Protein AF-A0A3L6DT48-F1 (afdb_monomer)

Secondary structure (DSSP, 8-state):
-EEEE-GGGEEEEEETTEEEEEEETTS--EE-HHHHHH-GGGS-EEEE-HHHHHHHTTTPPEETHHHHSTT-B--TT--TT-EEEEEETT-SS--EEEEESS-HHHHHHH--SEEEEEEEETTSHHHHHHHH---S-TT-SSSS---S----S----------

pLDDT: mean 81.04, std 23.0, range [23.83, 97.12]

Nearest PDB structures (foldseek):
  3r90-assembly1_D  TM=9.834E-01  e=1.556E-19  Homo sapiens
  5vyc-assembly6_k6  TM=9.628E-01  e=4.665E-19  Homo sapiens
  5oa3-assembly1_0  TM=9.726E-01  e=1.747E-11  Homo sapiens
  3d79-assembly1_A  TM=8.237E-01  e=1.988E-11  Pyrococcus horikoshii
  1q7h-assembly1_A  TM=8.269E-01  e=4.316E-11  Thermoplasma acidophilum DSM 1728

Organism: Zea mays (NCBI:txid4577)

Foldseek 3Di:
DDWAADPQQKIFDDDPLATQWIDGHPADIDGALVNCQVPVPPFAEKEFEPVCLVVLLVQDFDALLRQQDPQIDDDQPFAAQGKYFYHYRPDPGGFFIWGAHGHSVCSNVVVGDGGTHTDGGDPDLVNVCNVPTPPPDSPPPPPPPDDDDDDDDDPDDDDDDDD

Radius of gyration: 18.3 Å; Cα contacts (8 Å, |Δi|>4): 298; chains: 1; bounding box: 34×33×65 Å

Structure (mmCIF, N/CA/C/O backbone):
data_AF-A0A3L6DT48-F1
#
_entry.id   AF-A0A3L6DT48-F1
#
loop_
_atom_site.group_PDB
_atom_site.id
_atom_site.type_symbol
_atom_site.label_atom_id
_atom_site.label_alt_id
_atom_site.label_comp_id
_atom_site.label_asym_id
_atom_site.label_entity_id
_atom_site.label_seq_id
_atom_site.pdbx_PDB_ins_code
_atom_site.Cartn_x
_atom_site.Cartn_y
_atom_site.Cartn_z
_atom_site.occupancy
_atom_site.B_iso_or_equiv
_atom_site.auth_seq_id
_atom_site.auth_comp_id
_atom_site.auth_asym_id
_atom_site.auth_atom_id
_atom_site.pdbx_PDB_model_num
ATOM 1 N N . MET A 1 1 ? 15.693 -9.670 -18.719 1.00 81.75 1 MET A N 1
ATOM 2 C CA . MET A 1 1 ? 15.359 -8.766 -17.597 1.00 81.75 1 MET A CA 1
ATOM 3 C C . MET A 1 1 ? 16.228 -7.530 -17.723 1.00 81.75 1 MET A C 1
ATOM 5 O O . MET A 1 1 ? 17.422 -7.690 -17.939 1.00 81.75 1 MET A O 1
ATOM 9 N N . ILE A 1 2 ? 15.645 -6.336 -17.638 1.00 90.44 2 ILE A N 1
ATOM 10 C CA . ILE A 1 2 ? 16.373 -5.059 -17.664 1.00 90.44 2 ILE A CA 1
ATOM 11 C C . ILE A 1 2 ? 15.945 -4.202 -16.471 1.00 90.44 2 ILE A C 1
ATOM 13 O O . ILE A 1 2 ? 14.800 -4.296 -16.031 1.00 90.44 2 ILE A O 1
ATOM 17 N N . VAL A 1 3 ? 16.851 -3.366 -15.961 1.00 89.31 3 VAL A N 1
ATOM 18 C CA . VAL A 1 3 ? 16.533 -2.371 -14.929 1.00 89.31 3 VAL A CA 1
ATOM 19 C C . VAL A 1 3 ? 16.526 -0.990 -15.573 1.00 89.31 3 VAL A C 1
ATOM 21 O O . VAL A 1 3 ? 17.544 -0.544 -16.101 1.00 89.31 3 VAL A O 1
ATOM 24 N N . VAL A 1 4 ? 15.376 -0.323 -15.546 1.00 89.44 4 VAL A N 1
ATOM 25 C CA . VAL A 1 4 ? 15.199 1.035 -16.070 1.00 89.44 4 VAL A CA 1
ATOM 26 C C . VAL A 1 4 ? 15.289 2.018 -14.910 1.00 89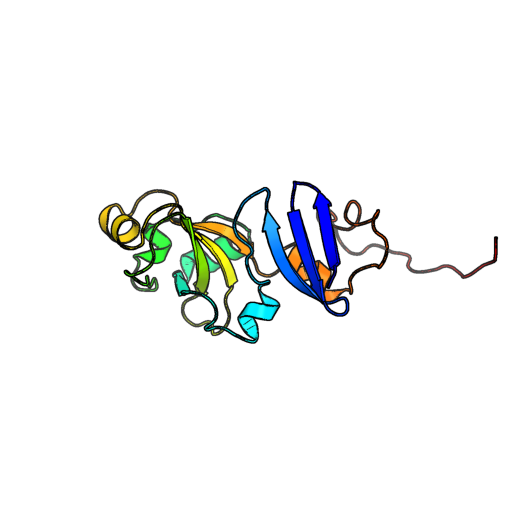.44 4 VAL A C 1
ATOM 28 O O . VAL A 1 4 ? 14.501 1.948 -13.969 1.00 89.44 4 VAL A O 1
ATOM 31 N N . LYS A 1 5 ? 16.248 2.942 -14.982 1.00 88.06 5 LYS A N 1
ATOM 32 C CA . LYS A 1 5 ? 16.384 4.034 -14.014 1.00 88.06 5 LYS A CA 1
ATOM 33 C C . LYS A 1 5 ? 15.542 5.221 -14.469 1.00 88.06 5 LYS A C 1
ATOM 35 O O . LYS A 1 5 ? 15.662 5.665 -15.609 1.00 88.06 5 LYS A O 1
ATOM 40 N N . CYS A 1 6 ? 14.705 5.722 -13.578 1.00 85.75 6 CYS A N 1
ATOM 41 C CA . CYS A 1 6 ? 13.813 6.851 -13.801 1.00 85.75 6 CYS A CA 1
ATOM 42 C C . CYS A 1 6 ? 14.260 8.051 -12.950 1.00 85.75 6 CYS A C 1
ATOM 44 O O . CYS A 1 6 ? 15.179 7.959 -12.131 1.00 85.75 6 CYS A O 1
ATOM 46 N N . GLN A 1 7 ? 13.599 9.194 -13.134 1.00 82.06 7 GLN A N 1
ATOM 47 C CA . GLN A 1 7 ? 13.794 10.350 -12.259 1.00 82.06 7 GLN A CA 1
ATOM 48 C C . GLN A 1 7 ? 13.430 10.017 -10.801 1.00 82.06 7 GLN A C 1
ATOM 50 O O . GLN A 1 7 ? 12.746 9.033 -10.520 1.00 82.06 7 GLN A O 1
ATOM 55 N N . ASN A 1 8 ? 13.909 10.840 -9.867 1.00 81.44 8 ASN A N 1
ATOM 56 C CA . ASN A 1 8 ? 13.646 10.721 -8.427 1.00 81.44 8 ASN A CA 1
ATOM 57 C C . ASN A 1 8 ? 14.132 9.400 -7.800 1.00 81.44 8 ASN A C 1
ATOM 59 O O . ASN A 1 8 ? 13.600 8.965 -6.782 1.00 81.44 8 ASN A O 1
ATOM 63 N N . HIS A 1 9 ? 15.169 8.788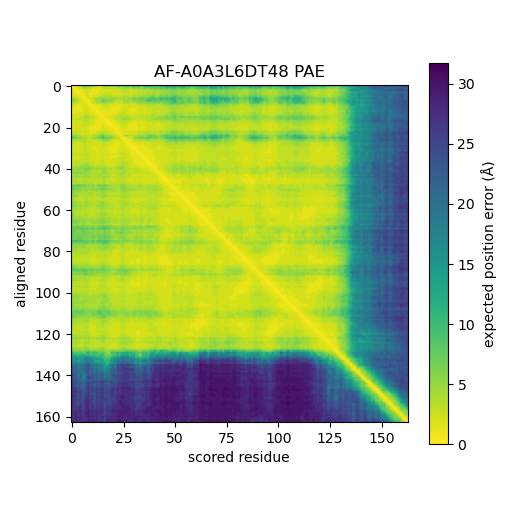 -8.384 1.00 86.31 9 HIS A N 1
ATOM 64 C CA . HIS A 1 9 ? 15.754 7.518 -7.935 1.00 86.31 9 HIS A CA 1
ATOM 65 C C . HIS A 1 9 ? 14.777 6.331 -7.971 1.00 86.31 9 HIS A C 1
ATOM 67 O O . HIS A 1 9 ? 14.915 5.398 -7.185 1.00 86.31 9 HIS A O 1
ATOM 73 N N . LEU A 1 10 ? 13.791 6.354 -8.869 1.00 88.88 10 LEU A N 1
ATOM 74 C CA . LEU A 1 10 ? 12.909 5.215 -9.107 1.00 88.88 10 LEU A CA 1
ATOM 75 C C . LEU A 1 10 ? 13.585 4.225 -10.069 1.00 88.88 10 LEU A C 1
ATOM 77 O O . LEU A 1 10 ? 13.918 4.572 -11.200 1.00 88.88 10 LEU A O 1
ATOM 81 N N . ASN A 1 11 ? 13.755 2.981 -9.639 1.00 91.06 11 ASN A N 1
ATOM 82 C CA . ASN A 1 11 ? 14.281 1.876 -10.432 1.00 91.06 11 ASN A CA 1
ATOM 83 C C . ASN A 1 11 ? 13.146 0.901 -10.760 1.00 91.06 11 ASN A C 1
ATOM 85 O O . ASN A 1 11 ? 12.400 0.503 -9.869 1.00 91.06 11 ASN A O 1
ATOM 89 N N . LEU A 1 12 ? 13.018 0.488 -12.021 1.00 91.94 12 LEU A N 1
ATOM 90 C CA . LEU A 1 12 ? 11.983 -0.443 -12.478 1.00 91.94 12 LEU A CA 1
ATOM 91 C C . LEU A 1 12 ? 12.614 -1.715 -13.038 1.00 91.94 12 LEU A C 1
ATOM 93 O O . LEU A 1 12 ? 13.456 -1.646 -13.932 1.00 91.94 12 LEU A O 1
ATOM 97 N N . VAL A 1 13 ? 12.177 -2.878 -12.558 1.00 93.44 13 VAL A N 1
ATOM 98 C CA . VAL A 1 13 ? 12.569 -4.185 -13.098 1.00 93.44 13 VAL A CA 1
ATOM 99 C C . VAL A 1 13 ? 11.570 -4.580 -14.174 1.00 93.44 13 VAL A C 1
ATOM 101 O O . VAL A 1 13 ? 10.399 -4.838 -13.888 1.00 93.44 13 VAL A O 1
ATOM 104 N N . VAL A 1 14 ? 12.039 -4.633 -15.417 1.00 90.81 14 VAL A N 1
ATOM 105 C CA . VAL A 1 14 ? 11.213 -4.876 -16.600 1.00 90.81 14 VAL A CA 1
ATOM 106 C C . VAL A 1 14 ? 11.583 -6.216 -17.235 1.00 90.81 14 VAL A C 1
ATOM 108 O O . VAL A 1 14 ? 12.753 -6.516 -17.505 1.00 90.81 14 VAL A O 1
ATOM 111 N N . VAL A 1 15 ? 10.567 -7.035 -17.500 1.00 89.31 15 VAL A N 1
ATOM 112 C CA . VAL A 1 15 ? 10.685 -8.323 -18.193 1.00 89.31 15 VAL A CA 1
ATOM 113 C C . VAL A 1 15 ? 9.682 -8.329 -19.339 1.00 89.31 15 VAL A C 1
ATOM 115 O O . VAL A 1 15 ? 8.512 -8.035 -19.129 1.00 89.31 15 VAL A O 1
ATOM 118 N N . ASN A 1 16 ? 10.139 -8.623 -20.559 1.00 87.19 16 ASN A N 1
ATOM 119 C CA . ASN A 1 16 ? 9.299 -8.634 -21.766 1.00 87.19 16 ASN A CA 1
ATOM 120 C C . ASN A 1 16 ? 8.486 -7.336 -21.953 1.00 87.19 16 ASN A C 1
ATOM 122 O O . ASN A 1 16 ? 7.301 -7.377 -22.262 1.00 87.19 16 ASN A O 1
ATOM 126 N N . ASN A 1 17 ? 9.126 -6.181 -21.733 1.00 83.00 17 ASN A N 1
ATOM 127 C CA . ASN A 1 17 ? 8.518 -4.841 -21.775 1.00 83.00 17 ASN A CA 1
ATOM 128 C C . ASN A 1 17 ? 7.408 -4.586 -20.735 1.00 83.00 17 ASN A C 1
ATOM 130 O O . ASN A 1 17 ? 6.704 -3.581 -20.827 1.00 83.00 17 ASN A O 1
ATOM 134 N N . VAL A 1 18 ? 7.284 -5.444 -19.719 1.00 86.50 18 VAL A N 1
ATOM 135 C CA . VAL A 1 18 ? 6.349 -5.277 -18.600 1.00 86.50 18 VAL A CA 1
ATOM 136 C C . VAL A 1 18 ? 7.134 -4.974 -17.315 1.00 86.50 18 VAL A C 1
ATOM 138 O O . VAL A 1 18 ? 7.969 -5.792 -16.917 1.00 86.50 18 VAL A O 1
ATOM 141 N N . PRO A 1 19 ? 6.926 -3.822 -16.648 1.00 90.06 19 PRO A N 1
ATOM 142 C CA . PRO A 1 19 ? 7.487 -3.563 -15.326 1.00 90.06 19 PRO A CA 1
ATOM 143 C C . PRO A 1 19 ? 6.794 -4.450 -14.285 1.00 90.06 19 PRO A C 1
ATOM 145 O O . PRO A 1 19 ? 5.576 -4.404 -14.091 1.00 90.06 19 PRO A O 1
ATOM 148 N N . LEU A 1 20 ? 7.586 -5.271 -13.609 1.00 92.50 20 LEU A N 1
ATOM 149 C CA . LEU A 1 20 ? 7.102 -6.223 -12.612 1.00 92.50 20 LEU A CA 1
ATOM 150 C C . LEU A 1 20 ? 7.349 -5.724 -11.194 1.00 92.50 20 LEU A C 1
ATOM 152 O O . LEU A 1 20 ? 6.458 -5.824 -10.355 1.00 92.50 20 LEU A O 1
ATOM 156 N N . PHE A 1 21 ? 8.517 -5.131 -10.956 1.00 94.62 21 PHE A N 1
ATOM 157 C CA . PHE A 1 21 ? 8.903 -4.590 -9.658 1.00 94.62 21 PHE A CA 1
ATOM 158 C C . PHE A 1 21 ? 9.406 -3.160 -9.799 1.00 94.62 21 PHE A C 1
ATOM 160 O O . PHE A 1 21 ? 9.934 -2.773 -10.845 1.00 94.62 21 PHE A O 1
ATOM 167 N N . PHE A 1 22 ? 9.272 -2.392 -8.729 1.00 94.00 22 PHE A N 1
ATOM 168 C CA . PHE A 1 22 ? 9.839 -1.066 -8.593 1.00 94.00 22 PHE A CA 1
ATOM 169 C C . PHE A 1 22 ? 10.596 -0.945 -7.276 1.00 94.00 22 PHE A C 1
ATOM 171 O O . PHE A 1 22 ? 10.372 -1.691 -6.327 1.00 94.00 22 PHE A O 1
ATOM 178 N N . ASN A 1 23 ? 11.509 0.006 -7.232 1.00 92.81 23 ASN A N 1
ATOM 179 C CA . ASN A 1 23 ? 12.299 0.336 -6.067 1.00 92.81 23 ASN A CA 1
ATOM 180 C C . ASN A 1 23 ? 12.537 1.847 -6.066 1.00 92.81 23 ASN A C 1
ATOM 182 O O . ASN A 1 23 ? 12.721 2.439 -7.127 1.00 92.81 23 ASN A O 1
ATOM 186 N N . ILE A 1 24 ? 12.520 2.474 -4.895 1.00 89.25 24 ILE A N 1
ATOM 187 C CA . ILE A 1 24 ? 12.787 3.906 -4.749 1.00 89.25 24 ILE A CA 1
ATOM 188 C C . ILE A 1 24 ? 14.046 4.057 -3.896 1.00 89.25 24 ILE A C 1
ATOM 190 O O . ILE A 1 24 ? 14.091 3.561 -2.770 1.00 89.25 24 ILE A O 1
ATOM 194 N N . ARG A 1 25 ? 15.053 4.762 -4.426 1.00 87.19 25 ARG A N 1
ATOM 195 C CA . ARG A 1 25 ? 16.383 4.930 -3.812 1.00 87.19 25 ARG A CA 1
ATOM 196 C C . ARG A 1 25 ? 17.014 3.568 -3.499 1.00 87.19 25 ARG A C 1
ATOM 198 O O . ARG A 1 25 ? 17.222 2.792 -4.423 1.00 87.19 25 ARG A O 1
ATOM 205 N N . ASP A 1 26 ? 17.280 3.300 -2.225 1.00 84.88 26 ASP A N 1
ATOM 206 C CA . ASP A 1 26 ? 17.896 2.072 -1.716 1.00 84.88 26 ASP A CA 1
ATOM 207 C C . ASP A 1 26 ? 16.896 1.229 -0.899 1.00 84.88 26 ASP A C 1
ATOM 209 O O . ASP A 1 26 ? 17.290 0.412 -0.073 1.00 84.88 26 ASP A O 1
ATOM 213 N N . GLY A 1 27 ? 15.587 1.444 -1.096 1.00 86.81 27 GLY A N 1
ATOM 214 C CA . GLY A 1 27 ? 14.542 0.666 -0.424 1.00 86.81 27 GLY A CA 1
ATOM 215 C C . GLY A 1 27 ? 14.454 -0.793 -0.906 1.00 86.81 27 GLY A C 1
ATOM 216 O O . GLY A 1 27 ? 15.233 -1.231 -1.756 1.00 86.81 27 GLY A O 1
ATOM 217 N N . PRO A 1 28 ? 13.469 -1.570 -0.436 1.00 91.94 28 PRO A N 1
ATOM 218 C CA . PRO A 1 28 ? 13.209 -2.894 -0.992 1.00 91.94 28 PRO A CA 1
ATOM 219 C C . PRO A 1 28 ? 12.610 -2.810 -2.404 1.00 91.94 28 PRO A C 1
ATOM 221 O O . PRO A 1 28 ? 12.073 -1.779 -2.826 1.00 91.94 28 PRO A O 1
ATOM 224 N N . TYR A 1 29 ? 12.686 -3.917 -3.143 1.00 92.75 29 TYR A N 1
ATOM 225 C CA . TYR A 1 29 ? 11.902 -4.088 -4.363 1.00 92.75 29 TYR A CA 1
ATOM 226 C C . TYR A 1 29 ? 10.467 -4.465 -4.005 1.00 92.75 29 TYR A C 1
ATOM 228 O O . TYR A 1 29 ? 10.226 -5.417 -3.267 1.00 92.75 29 TYR A O 1
ATOM 236 N N . MET A 1 30 ? 9.519 -3.730 -4.570 1.00 94.94 30 MET A N 1
ATOM 237 C CA . MET A 1 30 ? 8.086 -3.918 -4.386 1.00 94.94 30 MET A CA 1
ATOM 238 C C . MET A 1 30 ? 7.446 -4.305 -5.722 1.00 94.94 30 MET A C 1
ATOM 240 O O . MET A 1 30 ? 7.865 -3.795 -6.765 1.00 94.94 30 MET A O 1
ATOM 244 N N . PRO A 1 31 ? 6.458 -5.213 -5.747 1.00 95.25 31 PRO A N 1
ATOM 245 C CA . PRO A 1 31 ? 5.752 -5.554 -6.979 1.00 95.25 31 PRO A CA 1
ATOM 246 C C . PRO A 1 31 ? 4.971 -4.340 -7.496 1.00 95.25 31 PRO A C 1
ATOM 248 O O . PRO A 1 31 ? 4.606 -3.462 -6.728 1.00 95.25 31 PRO A O 1
ATOM 251 N N . THR A 1 32 ? 4.662 -4.272 -8.787 1.00 94.06 32 THR A N 1
ATOM 252 C CA . THR A 1 32 ? 3.673 -3.296 -9.278 1.00 94.06 32 THR A CA 1
ATOM 253 C C . THR A 1 32 ? 2.262 -3.710 -8.855 1.00 94.06 32 THR A C 1
ATOM 255 O O . THR A 1 32 ? 1.992 -4.896 -8.650 1.00 94.06 32 THR A O 1
ATOM 258 N N . LEU A 1 33 ? 1.317 -2.761 -8.788 1.00 93.56 33 LEU A N 1
ATOM 259 C CA . LEU A 1 33 ? -0.079 -3.088 -8.458 1.00 93.56 33 LEU A CA 1
ATOM 260 C C . LEU A 1 33 ? -0.675 -4.129 -9.414 1.00 93.56 33 LEU A C 1
ATOM 262 O O . LEU A 1 33 ? -1.437 -4.989 -8.989 1.00 93.56 33 LEU A O 1
ATOM 266 N N . ARG A 1 34 ? -0.285 -4.113 -10.694 1.00 91.19 34 ARG A N 1
ATOM 267 C CA . ARG A 1 34 ? -0.737 -5.109 -11.678 1.00 91.19 34 ARG A CA 1
ATOM 268 C C . ARG A 1 34 ? -0.217 -6.510 -11.408 1.00 91.19 34 ARG A C 1
ATOM 270 O O . ARG A 1 34 ? -0.933 -7.473 -11.675 1.00 91.19 34 ARG A O 1
ATOM 277 N N . LEU A 1 35 ? 1.026 -6.626 -10.943 1.00 93.56 35 LEU A N 1
ATOM 278 C CA . LEU A 1 35 ? 1.586 -7.914 -10.554 1.00 93.56 35 LEU A CA 1
ATOM 279 C C . LEU A 1 35 ? 0.885 -8.422 -9.292 1.00 93.56 35 LEU A C 1
ATOM 281 O O . LEU A 1 35 ? 0.460 -9.572 -9.245 1.00 93.56 35 LEU A O 1
ATOM 285 N N . LEU A 1 36 ? 0.681 -7.536 -8.318 1.00 95.00 36 LEU A N 1
ATOM 286 C CA . LEU A 1 36 ? -0.038 -7.848 -7.089 1.00 95.00 36 LEU A CA 1
ATOM 287 C C . LEU A 1 36 ? -1.500 -8.250 -7.342 1.00 95.00 36 LEU A C 1
ATOM 289 O O . LEU A 1 36 ? -2.014 -9.129 -6.668 1.00 95.00 36 LEU A O 1
ATOM 293 N N . HIS A 1 37 ? -2.184 -7.655 -8.322 1.00 93.38 37 HIS A N 1
ATOM 294 C CA . HIS A 1 37 ? 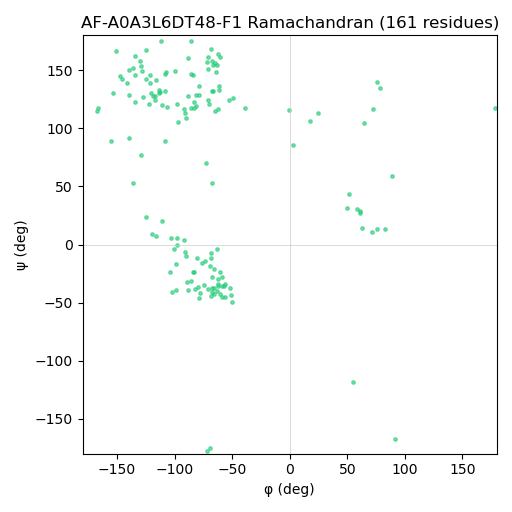-3.550 -8.061 -8.684 1.00 93.38 37 HIS A CA 1
ATOM 295 C C . HIS A 1 37 ? -3.612 -9.466 -9.296 1.00 93.38 37 HIS A C 1
ATOM 297 O O . HIS A 1 37 ? -4.631 -10.131 -9.155 1.00 93.38 37 HIS A O 1
ATOM 303 N N . GLN A 1 38 ? -2.543 -9.927 -9.954 1.00 92.56 38 GLN A N 1
ATOM 304 C CA . GLN A 1 38 ? -2.451 -11.298 -10.474 1.00 92.56 38 GLN A CA 1
ATOM 305 C C . GLN A 1 38 ? -2.081 -12.304 -9.381 1.00 92.56 38 GLN A C 1
ATOM 307 O O . GLN A 1 38 ? -2.577 -13.426 -9.386 1.00 92.56 38 GLN A O 1
ATOM 312 N N . TYR A 1 39 ? -1.225 -11.893 -8.445 1.00 94.38 39 TYR A N 1
ATOM 313 C CA . TYR A 1 39 ? -0.740 -12.728 -7.353 1.00 94.38 39 TYR A CA 1
ATOM 314 C C . TYR A 1 39 ? -0.932 -11.995 -6.017 1.00 94.38 39 TYR A C 1
ATOM 316 O O . TYR A 1 39 ? 0.026 -11.447 -5.474 1.00 94.38 39 TYR A O 1
ATOM 324 N N . PRO A 1 40 ? -2.161 -11.947 -5.473 1.00 90.19 40 PRO A N 1
ATOM 325 C CA . PRO A 1 40 ? -2.470 -11.139 -4.292 1.00 90.19 40 PRO A CA 1
ATOM 326 C C . PRO A 1 40 ? -1.753 -11.607 -3.022 1.00 90.19 40 PRO A C 1
ATOM 328 O O . PRO A 1 40 ? -1.606 -10.820 -2.092 1.00 90.19 40 PRO A O 1
ATOM 331 N N . ASP A 1 41 ? -1.295 -12.856 -2.973 1.00 90.75 41 ASP A N 1
ATOM 332 C CA . ASP A 1 41 ? -0.720 -13.468 -1.769 1.00 90.75 41 ASP A CA 1
ATOM 333 C C . ASP A 1 41 ? 0.807 -13.313 -1.660 1.00 90.75 41 ASP A C 1
ATOM 335 O O . ASP A 1 41 ? 1.411 -13.804 -0.712 1.00 90.75 41 ASP A O 1
ATOM 339 N N . ILE A 1 42 ? 1.446 -12.594 -2.593 1.00 92.19 42 ILE A N 1
ATOM 340 C CA . ILE A 1 42 ? 2.897 -12.322 -2.553 1.00 92.19 42 ILE A CA 1
ATOM 341 C C . ILE A 1 42 ? 3.294 -11.293 -1.485 1.00 92.19 42 ILE A C 1
ATOM 343 O O . ILE A 1 42 ? 4.479 -11.140 -1.202 1.00 92.19 42 ILE A O 1
ATOM 347 N N . MET A 1 43 ? 2.330 -10.553 -0.927 1.00 91.81 43 MET A N 1
ATOM 348 C CA . MET A 1 43 ? 2.555 -9.551 0.116 1.00 91.81 43 MET A CA 1
ATOM 349 C C . MET A 1 43 ? 1.509 -9.655 1.220 1.00 91.81 43 MET A C 1
ATOM 351 O O . MET A 1 43 ? 0.354 -10.018 0.983 1.00 91.81 43 MET A O 1
ATOM 355 N N . LYS A 1 44 ? 1.912 -9.251 2.427 1.00 94.19 44 LYS A N 1
ATOM 356 C CA . LYS A 1 44 ? 1.000 -9.032 3.550 1.00 94.19 44 LYS A CA 1
ATOM 357 C C . LYS A 1 44 ? 0.037 -7.887 3.230 1.00 94.19 44 LYS A C 1
ATOM 359 O O . LYS A 1 44 ? 0.375 -6.963 2.486 1.00 94.19 44 LYS A O 1
ATOM 364 N N . LYS A 1 45 ? -1.180 -7.966 3.767 1.00 94.69 45 LYS A N 1
ATOM 365 C CA . LYS A 1 45 ? -2.298 -7.086 3.405 1.00 94.69 45 LYS A CA 1
ATOM 366 C C . LYS A 1 45 ? -2.778 -6.331 4.632 1.00 94.69 45 LYS A C 1
ATOM 368 O O . LYS A 1 45 ? -3.091 -6.949 5.642 1.00 94.69 45 LYS A O 1
ATOM 373 N N . PHE A 1 46 ? -2.909 -5.019 4.506 1.00 96.38 46 PHE A N 1
ATOM 374 C CA . PHE A 1 46 ? -3.675 -4.185 5.426 1.00 96.38 46 PHE A CA 1
ATOM 375 C C . PHE A 1 46 ? -4.956 -3.731 4.739 1.00 96.38 46 PHE A C 1
ATOM 377 O O . PHE A 1 46 ? -4.972 -3.539 3.526 1.00 96.38 46 PHE A O 1
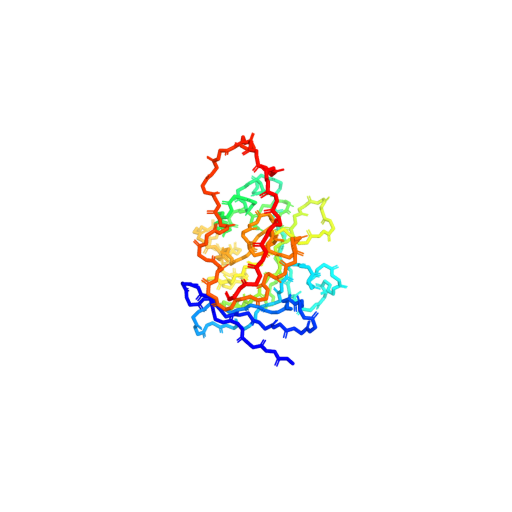ATOM 384 N N . GLN A 1 47 ? -6.026 -3.539 5.499 1.00 96.69 47 GLN A N 1
ATOM 385 C CA . GLN A 1 47 ? -7.287 -3.013 4.997 1.00 96.69 47 GLN A CA 1
ATOM 386 C C . GLN A 1 47 ? -7.540 -1.632 5.585 1.00 96.69 47 GLN A C 1
ATOM 388 O O . GLN A 1 47 ? -7.455 -1.445 6.797 1.00 96.69 47 GLN A O 1
ATOM 393 N N . VAL A 1 48 ? -7.881 -0.680 4.719 1.00 96.44 48 VAL A N 1
ATOM 394 C CA . VAL A 1 48 ? -8.357 0.642 5.125 1.00 96.44 48 VAL A CA 1
ATOM 395 C C . VAL A 1 48 ? -9.878 0.725 5.054 1.00 96.44 48 VAL A C 1
ATOM 397 O O . VAL A 1 48 ? -10.519 0.122 4.186 1.00 96.44 48 VAL A O 1
ATOM 400 N N . ASP A 1 49 ? -10.439 1.539 5.940 1.00 94.38 49 ASP A N 1
ATOM 401 C CA . ASP A 1 49 ? -11.859 1.884 5.938 1.00 94.38 49 ASP A CA 1
ATOM 402 C C . ASP A 1 49 ? -12.261 2.728 4.714 1.00 94.38 49 ASP A C 1
ATOM 404 O O . ASP A 1 49 ? -11.451 3.418 4.081 1.00 94.38 49 ASP A O 1
ATOM 408 N N . ARG A 1 50 ? -13.556 2.704 4.389 1.00 93.19 50 ARG A N 1
ATOM 409 C CA . ARG A 1 50 ? -14.175 3.405 3.258 1.00 93.19 50 ARG A CA 1
ATOM 410 C C . ARG A 1 50 ? -13.830 4.888 3.215 1.00 93.19 50 ARG A C 1
ATOM 412 O O . ARG A 1 50 ? -13.617 5.431 2.130 1.00 93.19 50 ARG A O 1
ATOM 419 N N . GLY A 1 51 ? -13.744 5.541 4.376 1.00 92.69 51 GLY A N 1
ATOM 420 C CA . GLY A 1 51 ? -13.408 6.963 4.477 1.00 92.69 51 GLY A CA 1
ATOM 421 C C . GLY A 1 51 ? -12.010 7.306 3.947 1.00 92.69 51 GLY A C 1
ATOM 422 O O . GLY A 1 51 ? -11.805 8.400 3.415 1.00 92.69 51 GLY A O 1
ATOM 423 N N . ALA A 1 52 ? -11.066 6.364 4.035 1.00 93.06 52 ALA A N 1
ATOM 424 C CA . ALA A 1 52 ? -9.675 6.552 3.633 1.00 93.06 52 ALA A CA 1
ATOM 425 C C . ALA A 1 52 ? -9.442 6.340 2.126 1.00 93.06 52 ALA A C 1
ATOM 427 O O . ALA A 1 52 ? -8.508 6.918 1.567 1.00 93.06 52 ALA A O 1
ATOM 428 N N . ILE A 1 53 ? -10.308 5.577 1.445 1.00 93.56 53 ILE A N 1
ATOM 429 C CA . ILE A 1 53 ? -10.141 5.156 0.040 1.00 93.56 53 ILE A CA 1
ATOM 430 C C . ILE A 1 53 ? -9.812 6.333 -0.888 1.00 93.56 53 ILE A C 1
ATOM 432 O O . ILE A 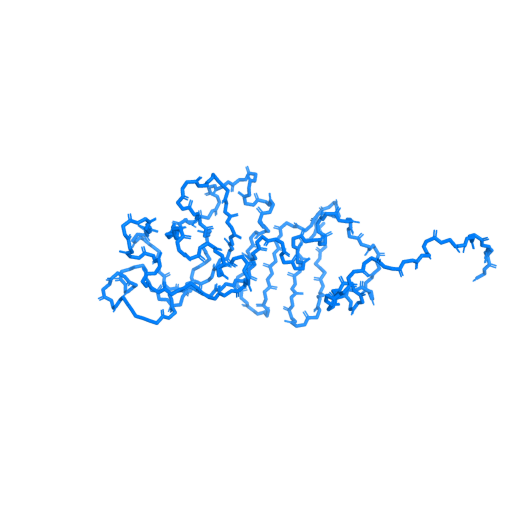1 53 ? -8.849 6.279 -1.652 1.00 93.56 53 ILE A O 1
ATOM 436 N N . LYS A 1 54 ? -10.588 7.422 -0.808 1.00 93.88 54 LYS A N 1
ATOM 437 C CA . LYS A 1 54 ? -10.414 8.598 -1.680 1.00 93.88 54 LYS A CA 1
ATOM 438 C C . LYS A 1 54 ? -9.051 9.277 -1.504 1.00 93.88 54 LYS A C 1
ATOM 440 O O . LYS A 1 54 ? -8.493 9.798 -2.465 1.00 93.88 54 LYS A O 1
ATOM 445 N N . PHE A 1 55 ? -8.518 9.263 -0.283 1.00 94.88 55 PHE A N 1
ATOM 446 C CA . PHE A 1 55 ? -7.247 9.899 0.047 1.00 94.88 55 PHE A CA 1
ATOM 447 C C . PHE A 1 55 ? -6.075 9.038 -0.422 1.00 94.88 55 PHE A C 1
ATOM 449 O O . PHE A 1 55 ? -5.145 9.560 -1.031 1.00 94.88 55 PHE A O 1
ATOM 456 N N . VAL A 1 56 ? -6.164 7.717 -0.239 1.00 94.94 56 VAL A N 1
ATOM 457 C CA . VAL A 1 56 ? -5.155 6.764 -0.733 1.00 94.94 56 VAL A CA 1
ATOM 458 C C . VAL A 1 56 ? -5.032 6.833 -2.257 1.00 94.94 56 VAL A C 1
ATOM 460 O O . VAL A 1 56 ? -3.925 6.898 -2.783 1.00 94.94 56 VAL A O 1
ATOM 463 N N . LEU A 1 57 ? -6.162 6.912 -2.968 1.00 93.19 57 LEU A N 1
ATOM 464 C CA . LEU A 1 57 ? -6.196 7.086 -4.428 1.00 93.19 57 LEU A CA 1
ATOM 465 C C . LEU A 1 57 ? -5.694 8.455 -4.908 1.00 93.19 57 LEU A C 1
ATOM 467 O O . LEU A 1 57 ? -5.480 8.639 -6.101 1.00 93.19 57 LEU A O 1
ATOM 471 N N . SER A 1 58 ? -5.521 9.406 -3.992 1.00 93.44 58 SER A N 1
ATOM 472 C CA . SER A 1 58 ? -4.914 10.711 -4.268 1.00 93.44 58 SER A CA 1
ATOM 473 C C . SER A 1 58 ? -3.426 10.748 -3.888 1.00 93.44 58 SER A C 1
ATOM 475 O O . SER A 1 58 ? -2.813 11.810 -3.940 1.00 93.44 58 SER A O 1
ATOM 477 N N . GLY A 1 59 ? -2.845 9.612 -3.480 1.00 91.56 59 GLY A N 1
ATOM 478 C CA . GLY A 1 59 ? -1.444 9.502 -3.072 1.00 91.56 59 GLY A CA 1
ATOM 479 C C . GLY A 1 59 ? -1.152 9.909 -1.627 1.00 91.56 59 GLY A C 1
ATOM 480 O O . GLY A 1 59 ? 0.010 10.079 -1.274 1.00 91.56 59 GLY A O 1
ATOM 481 N N . ALA A 1 60 ? -2.171 10.071 -0.778 1.00 96.12 60 ALA A N 1
ATOM 482 C CA . ALA A 1 60 ? -1.950 10.363 0.635 1.00 96.12 60 ALA A CA 1
ATOM 483 C C . ALA A 1 60 ? -1.383 9.144 1.382 1.00 96.12 60 ALA A C 1
ATOM 485 O O . ALA A 1 60 ? -1.695 7.996 1.046 1.00 96.12 60 ALA A O 1
ATOM 486 N N . ASN A 1 61 ? -0.603 9.415 2.430 1.00 96.81 61 ASN A N 1
ATOM 487 C CA . ASN A 1 61 ? -0.148 8.406 3.382 1.00 96.81 61 ASN A CA 1
ATOM 488 C C . ASN A 1 61 ? -1.317 7.839 4.196 1.00 96.81 61 ASN A C 1
ATOM 490 O O . ASN A 1 61 ? -2.344 8.495 4.396 1.00 96.81 61 ASN A O 1
ATOM 494 N N . ILE A 1 62 ? -1.145 6.615 4.689 1.00 96.38 62 ILE A N 1
ATOM 495 C CA . ILE A 1 62 ? -2.163 5.920 5.464 1.00 96.38 62 ILE A CA 1
ATOM 496 C C . ILE A 1 62 ? -1.931 6.224 6.942 1.00 96.38 62 ILE A C 1
ATOM 498 O O . ILE A 1 62 ? -0.906 5.877 7.536 1.00 96.38 62 ILE A O 1
ATOM 502 N N . MET A 1 63 ? -2.916 6.884 7.540 1.00 96.38 63 MET A N 1
ATOM 503 C CA . MET A 1 63 ? -2.901 7.261 8.950 1.00 96.38 63 MET A CA 1
ATOM 504 C C . MET A 1 63 ? -3.380 6.097 9.820 1.00 96.38 63 MET A C 1
ATOM 506 O O . MET A 1 63 ? -4.298 5.378 9.423 1.00 96.38 63 MET A O 1
ATOM 510 N N . CYS A 1 64 ? -2.829 5.958 11.029 1.00 96.00 64 CYS A N 1
ATOM 511 C CA . CYS A 1 64 ? -3.187 4.872 11.954 1.00 96.00 64 CYS A CA 1
ATOM 512 C C . CYS A 1 64 ? -4.710 4.727 12.189 1.00 96.00 64 CYS A C 1
ATOM 514 O O . CYS A 1 64 ? -5.204 3.606 12.073 1.00 96.00 64 CYS A O 1
ATOM 516 N N . PRO A 1 65 ? -5.494 5.815 12.381 1.00 94.62 65 PRO A N 1
ATOM 517 C CA . PRO A 1 65 ? -6.948 5.710 12.560 1.00 94.62 65 PRO A CA 1
ATOM 518 C C . PRO A 1 65 ? -7.705 5.087 11.382 1.00 94.62 65 PRO A C 1
ATOM 520 O O . PRO A 1 65 ? -8.803 4.571 11.560 1.00 94.62 65 PRO A O 1
ATOM 523 N N . GLY A 1 66 ? -7.144 5.140 10.168 1.00 93.81 66 GLY A N 1
ATOM 524 C CA . GLY A 1 66 ? -7.753 4.527 8.985 1.00 93.81 66 GLY A CA 1
ATOM 525 C C . GLY A 1 66 ? -7.603 3.004 8.931 1.00 93.81 66 GLY A C 1
ATOM 526 O O . GLY A 1 66 ? -8.305 2.365 8.150 1.00 93.81 66 GLY A O 1
ATOM 527 N N . LEU A 1 67 ? -6.695 2.446 9.740 1.00 93.75 67 LEU A N 1
ATOM 528 C CA . LEU A 1 67 ? -6.376 1.017 9.829 1.00 93.75 67 LEU A CA 1
ATOM 529 C C . LEU A 1 67 ? -6.982 0.350 11.074 1.00 93.75 67 LEU A C 1
ATOM 531 O O . LEU A 1 67 ? -7.181 -0.859 11.083 1.00 93.75 67 LEU A O 1
ATOM 535 N N . THR A 1 68 ? -7.269 1.126 12.121 1.00 94.31 68 THR A N 1
ATOM 536 C CA . THR A 1 68 ? -7.809 0.651 13.410 1.00 94.31 68 THR A CA 1
ATOM 537 C C . THR A 1 68 ? -9.319 0.860 13.557 1.00 94.31 68 THR A C 1
ATOM 539 O O . THR A 1 68 ? -9.906 0.470 14.567 1.00 94.31 68 THR A O 1
ATOM 542 N N . SER A 1 69 ? -9.956 1.503 12.578 1.00 92.88 69 SER A N 1
ATOM 543 C CA . SER A 1 69 ? -11.404 1.708 12.529 1.00 92.88 69 SER A CA 1
ATOM 544 C C . SER A 1 69 ? -12.160 0.386 12.297 1.00 92.88 69 SER A C 1
ATOM 546 O O . SER A 1 69 ? -11.547 -0.615 11.932 1.00 92.88 69 SER A O 1
ATOM 548 N N . PRO A 1 70 ? -13.499 0.342 12.457 1.00 91.44 70 PRO A N 1
ATOM 549 C CA . PRO A 1 70 ? -14.273 -0.896 12.289 1.00 91.44 70 PRO A CA 1
ATOM 550 C C . PRO A 1 70 ? -14.147 -1.557 10.906 1.00 91.44 70 PRO A C 1
ATOM 552 O O . PRO A 1 70 ? -14.300 -2.769 10.795 1.00 91.44 70 PRO A O 1
ATOM 555 N N . GLY A 1 71 ? -13.887 -0.765 9.859 1.00 90.75 71 GLY A N 1
ATOM 556 C CA . GLY A 1 71 ? -13.616 -1.251 8.501 1.00 90.75 71 GLY A CA 1
ATOM 557 C C . GLY A 1 71 ? -12.130 -1.497 8.214 1.00 90.75 71 GLY A C 1
ATOM 558 O O . GLY A 1 71 ? -11.792 -1.994 7.140 1.00 90.75 71 GLY A O 1
ATOM 559 N N . GLY A 1 72 ? -11.241 -1.142 9.143 1.00 93.12 72 GLY A N 1
ATOM 560 C CA . GLY A 1 72 ? -9.805 -1.361 9.048 1.00 93.12 72 GLY A CA 1
ATOM 561 C C . GLY A 1 72 ? -9.399 -2.749 9.545 1.00 93.12 72 GLY A C 1
ATOM 562 O O . GLY A 1 72 ? -10.008 -3.307 10.457 1.00 93.12 72 GLY A O 1
ATOM 563 N N . ALA A 1 73 ? -8.366 -3.322 8.933 1.00 94.00 73 ALA A N 1
ATOM 564 C CA . ALA A 1 73 ? -7.795 -4.593 9.364 1.00 94.00 73 ALA A CA 1
ATOM 565 C C . ALA A 1 73 ? -6.273 -4.565 9.231 1.00 94.00 73 ALA A C 1
ATOM 567 O O . ALA A 1 73 ? -5.725 -4.067 8.246 1.00 94.00 73 ALA A O 1
ATOM 568 N N . LEU A 1 74 ? -5.601 -5.129 10.227 1.00 93.81 74 LEU A N 1
ATOM 569 C CA . LEU A 1 74 ? -4.149 -5.208 10.321 1.00 93.81 74 LEU A CA 1
ATOM 570 C C . LEU A 1 74 ? -3.750 -6.672 10.489 1.00 93.81 74 LEU A C 1
ATOM 572 O O . LEU A 1 74 ? -4.433 -7.421 11.186 1.00 93.81 74 LEU A O 1
ATOM 576 N N . ASP A 1 75 ? -2.642 -7.050 9.860 1.00 92.75 75 ASP A N 1
ATOM 577 C CA . ASP A 1 75 ? -1.938 -8.295 10.157 1.00 92.75 75 ASP A CA 1
ATOM 578 C C . ASP A 1 75 ? -0.909 -7.990 11.254 1.00 92.75 75 ASP A C 1
ATOM 580 O O . ASP A 1 75 ? 0.059 -7.268 11.010 1.00 92.75 75 ASP A O 1
ATOM 584 N N . ASP A 1 76 ? -1.153 -8.487 12.470 1.00 90.19 76 ASP A N 1
ATOM 585 C CA . ASP A 1 76 ? -0.343 -8.178 13.655 1.00 90.19 76 ASP A CA 1
ATOM 586 C C . ASP A 1 76 ? 1.084 -8.782 13.588 1.00 90.19 76 ASP A C 1
ATOM 588 O O . ASP A 1 76 ? 1.915 -8.479 14.448 1.00 90.19 76 ASP A O 1
ATOM 592 N N . GLU A 1 77 ? 1.385 -9.613 12.579 1.00 92.38 77 GLU A N 1
ATOM 593 C CA . GLU A 1 77 ? 2.732 -10.133 12.291 1.00 92.38 77 GLU A CA 1
ATOM 594 C C . GLU A 1 77 ? 3.616 -9.136 11.525 1.00 92.38 77 GLU A C 1
ATOM 596 O O . GLU A 1 77 ? 4.811 -9.375 11.352 1.00 92.38 77 GLU A O 1
ATOM 601 N N . VAL A 1 78 ? 3.040 -8.046 11.011 1.00 94.50 78 VAL A N 1
ATOM 602 C CA . VAL A 1 78 ? 3.781 -7.070 10.209 1.00 94.50 78 VAL A CA 1
ATOM 603 C C . VAL A 1 78 ? 4.542 -6.103 11.111 1.00 94.50 78 VAL A C 1
ATOM 605 O O . VAL A 1 78 ? 3.953 -5.333 11.875 1.00 94.50 78 VAL A O 1
ATOM 608 N N . GLU A 1 79 ? 5.861 -6.111 10.960 1.00 95.56 79 GLU A N 1
ATOM 609 C CA . GLU A 1 79 ? 6.781 -5.209 11.648 1.00 95.56 79 GLU A CA 1
ATOM 610 C C . GLU A 1 79 ? 6.939 -3.872 10.895 1.00 95.56 79 GLU A C 1
ATOM 612 O O . GLU A 1 79 ? 6.377 -3.653 9.811 1.00 95.56 79 GLU A O 1
ATOM 617 N N . GLU A 1 80 ? 7.681 -2.933 11.485 1.00 94.94 80 GLU A N 1
ATOM 618 C CA . GLU A 1 80 ? 8.071 -1.711 10.775 1.00 94.94 80 GLU A CA 1
ATOM 619 C C . GLU A 1 80 ? 8.947 -2.024 9.551 1.00 94.94 80 GLU A C 1
ATOM 621 O O . GLU A 1 80 ? 9.458 -3.134 9.394 1.00 94.94 80 GLU A O 1
ATOM 626 N N . GLU A 1 81 ? 9.090 -1.053 8.648 1.00 94.06 81 GLU A N 1
ATOM 627 C CA . GLU A 1 81 ? 9.967 -1.163 7.478 1.00 94.06 81 GLU A CA 1
ATOM 628 C C . GLU A 1 81 ? 9.638 -2.345 6.541 1.00 94.06 81 GLU A C 1
ATOM 630 O O . GLU A 1 81 ? 10.488 -2.892 5.840 1.00 94.06 81 GLU A O 1
ATOM 635 N N . THR A 1 82 ? 8.362 -2.724 6.486 1.00 94.38 82 THR A N 1
ATOM 636 C CA . THR A 1 82 ? 7.864 -3.858 5.706 1.00 94.38 82 THR A CA 1
ATOM 637 C C . THR A 1 82 ? 6.945 -3.383 4.572 1.00 94.38 82 THR A C 1
ATOM 639 O O . THR A 1 82 ? 6.038 -2.574 4.794 1.00 94.38 82 THR A O 1
ATOM 642 N N . PRO A 1 83 ? 7.124 -3.876 3.331 1.00 95.12 83 PRO A N 1
ATOM 643 C CA . PRO A 1 83 ? 6.186 -3.627 2.241 1.00 95.12 83 PRO A CA 1
ATOM 644 C C . PRO A 1 83 ? 4.832 -4.303 2.470 1.00 95.12 83 PRO A C 1
ATOM 646 O O . PRO A 1 83 ? 4.762 -5.499 2.758 1.00 95.12 83 PRO A O 1
ATOM 649 N N . VAL A 1 84 ? 3.749 -3.555 2.273 1.00 96.00 84 VAL A N 1
ATOM 650 C CA . VAL A 1 84 ? 2.377 -4.041 2.468 1.00 96.00 84 VAL A CA 1
ATOM 651 C C . VAL A 1 84 ? 1.456 -3.653 1.317 1.00 96.00 84 VAL A C 1
ATOM 653 O O . VAL A 1 84 ? 1.551 -2.572 0.733 1.00 96.00 84 VAL A O 1
ATOM 656 N N . ALA A 1 85 ? 0.515 -4.539 1.008 1.00 96.75 85 ALA A N 1
ATOM 657 C CA . ALA A 1 85 ? -0.608 -4.263 0.127 1.00 96.75 85 ALA A CA 1
ATOM 658 C C . ALA A 1 85 ? -1.719 -3.538 0.896 1.00 96.75 85 ALA A C 1
ATOM 660 O O . ALA A 1 85 ? -2.176 -4.022 1.930 1.00 96.75 85 ALA A O 1
ATOM 661 N N . ILE A 1 86 ? -2.200 -2.413 0.370 1.00 96.81 86 ILE A N 1
ATOM 662 C CA . ILE A 1 86 ? -3.318 -1.666 0.949 1.00 96.81 86 ILE A CA 1
ATOM 663 C C . ILE A 1 86 ? -4.610 -2.048 0.230 1.00 96.81 86 ILE A C 1
ATOM 665 O O . ILE A 1 86 ? -4.869 -1.636 -0.904 1.00 96.81 86 ILE A O 1
ATOM 669 N N . MET A 1 87 ? -5.423 -2.842 0.912 1.00 96.19 87 MET A N 1
ATOM 670 C CA . MET A 1 87 ? -6.769 -3.250 0.531 1.00 96.19 87 MET A CA 1
ATOM 671 C C . MET A 1 87 ? -7.793 -2.237 1.039 1.00 96.19 87 MET A C 1
ATOM 673 O O . MET A 1 87 ? -7.533 -1.487 1.977 1.00 96.19 87 MET A O 1
ATOM 677 N N . ALA A 1 88 ? -8.982 -2.237 0.449 1.00 93.75 88 ALA A N 1
ATOM 678 C CA . ALA A 1 88 ? -10.096 -1.431 0.926 1.00 93.75 88 ALA A CA 1
ATOM 679 C C . ALA A 1 88 ? -11.294 -2.291 1.277 1.00 93.75 88 ALA A C 1
ATOM 681 O O . ALA A 1 88 ? -11.587 -3.274 0.594 1.00 93.75 88 ALA A O 1
ATOM 682 N N . GLU A 1 89 ? -12.026 -1.853 2.296 1.00 92.00 89 GLU A N 1
ATOM 683 C CA . GLU A 1 89 ? -13.286 -2.472 2.669 1.00 92.00 89 GLU A CA 1
ATOM 684 C C . GLU A 1 89 ? -14.235 -2.561 1.455 1.00 92.00 89 GLU A C 1
ATOM 686 O O . GLU A 1 89 ? -14.527 -1.572 0.772 1.00 92.00 89 GLU A O 1
ATOM 691 N N . GLY A 1 90 ? -14.699 -3.776 1.154 1.00 89.31 90 GLY A N 1
ATOM 692 C CA . GLY A 1 90 ? -15.603 -4.043 0.032 1.00 89.31 90 GLY A CA 1
ATOM 693 C C . GLY A 1 90 ? -14.944 -4.038 -1.354 1.00 89.31 90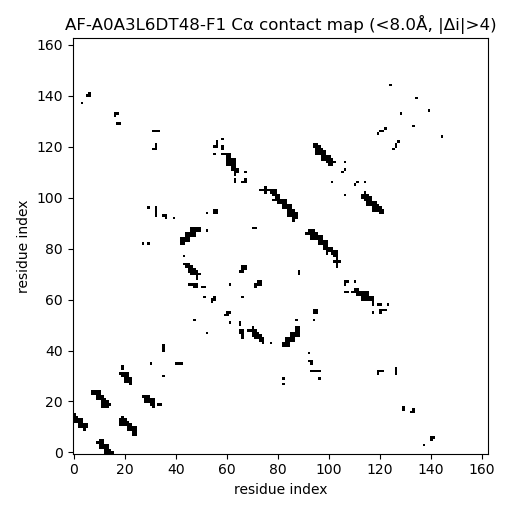 GLY A C 1
ATOM 694 O O . GLY A 1 90 ? -15.661 -4.005 -2.360 1.00 89.31 90 GLY A O 1
ATOM 695 N N . LYS A 1 91 ? -13.606 -4.065 -1.449 1.00 91.38 91 LYS A N 1
ATOM 696 C CA . LYS A 1 91 ? -12.863 -4.169 -2.716 1.00 91.38 91 LYS A CA 1
ATOM 697 C C . LYS A 1 91 ? -11.969 -5.408 -2.733 1.00 91.38 91 LYS A C 1
ATOM 699 O O . LYS A 1 91 ? -11.304 -5.721 -1.758 1.00 91.38 91 LYS A O 1
ATOM 704 N N . GLN A 1 92 ? -11.937 -6.086 -3.880 1.00 89.12 92 GLN A N 1
ATOM 705 C CA . GLN A 1 92 ? -11.151 -7.314 -4.073 1.00 89.12 92 GLN A CA 1
ATOM 706 C C . GLN A 1 92 ? -9.679 -7.046 -4.409 1.00 89.12 92 GLN A C 1
ATOM 708 O O . GLN A 1 92 ? -8.826 -7.893 -4.179 1.00 89.12 92 GLN A O 1
ATOM 713 N N . HIS A 1 93 ? -9.375 -5.871 -4.961 1.00 92.44 93 HIS A N 1
ATOM 714 C CA . HIS A 1 93 ? -8.043 -5.522 -5.445 1.00 92.44 93 HIS A CA 1
ATOM 715 C C . HIS A 1 93 ? -7.378 -4.492 -4.532 1.00 92.44 93 HIS A C 1
ATOM 717 O O . HIS A 1 93 ? -8.048 -3.602 -4.003 1.00 92.44 93 HIS A O 1
ATOM 723 N N . ALA A 1 94 ? -6.053 -4.586 -4.407 1.00 95.12 94 ALA A N 1
ATOM 724 C CA . ALA A 1 94 ? -5.252 -3.593 -3.704 1.00 95.12 94 ALA A CA 1
ATOM 725 C C . ALA A 1 94 ? -5.367 -2.223 -4.386 1.00 95.12 94 ALA A C 1
ATOM 727 O O . ALA A 1 94 ? -5.303 -2.117 -5.615 1.00 95.12 94 ALA A O 1
ATOM 728 N N . LEU A 1 95 ? -5.521 -1.177 -3.582 1.00 95.38 95 LEU A N 1
ATOM 729 C CA . LEU A 1 95 ? -5.577 0.211 -4.035 1.00 95.38 95 LEU A CA 1
ATOM 730 C C . LEU A 1 95 ? -4.197 0.853 -4.088 1.00 95.38 95 LEU A C 1
ATOM 732 O O . LEU A 1 95 ? -3.968 1.742 -4.906 1.00 95.38 95 LEU A O 1
ATOM 736 N N . ALA A 1 96 ? -3.312 0.433 -3.190 1.00 96.62 96 ALA A N 1
ATOM 737 C CA . ALA A 1 96 ? -1.969 0.959 -3.082 1.00 96.62 96 ALA A CA 1
ATOM 738 C C . ALA A 1 96 ? -1.002 -0.088 -2.532 1.00 96.62 96 ALA A C 1
ATOM 740 O O . ALA A 1 96 ? -1.398 -1.133 -2.015 1.00 96.62 96 ALA A O 1
ATOM 741 N N . ILE A 1 97 ? 0.275 0.224 -2.661 1.00 96.62 97 ILE A N 1
ATOM 742 C CA . ILE A 1 97 ? 1.401 -0.460 -2.056 1.00 96.62 97 ILE A CA 1
ATOM 743 C C . ILE A 1 97 ? 2.050 0.554 -1.136 1.00 96.62 97 ILE A C 1
ATOM 745 O O . ILE A 1 97 ? 2.327 1.688 -1.538 1.00 96.62 97 ILE A O 1
ATOM 749 N N . GLY A 1 98 ? 2.244 0.145 0.107 1.00 95.50 98 GLY A N 1
ATOM 750 C CA . GLY A 1 98 ? 2.801 0.989 1.140 1.00 95.50 98 GLY A CA 1
ATOM 751 C C . GLY A 1 98 ? 4.025 0.375 1.791 1.00 95.50 98 GLY A C 1
ATOM 752 O O . GLY A 1 98 ? 4.318 -0.807 1.621 1.00 95.50 98 GLY A O 1
ATOM 753 N N . TYR A 1 99 ? 4.726 1.207 2.547 1.00 95.62 99 TYR A N 1
ATOM 754 C CA . TYR A 1 99 ? 5.864 0.818 3.364 1.00 95.62 99 TYR A CA 1
ATOM 755 C C . TYR A 1 99 ? 5.584 1.199 4.815 1.00 95.62 99 TYR A C 1
ATOM 757 O O . TYR A 1 99 ? 5.275 2.363 5.096 1.00 95.62 99 TYR A O 1
ATOM 765 N N . THR A 1 100 ? 5.594 0.224 5.726 1.00 96.19 100 THR A N 1
ATOM 766 C CA . THR A 1 100 ? 5.217 0.467 7.123 1.00 96.19 100 THR A CA 1
ATOM 767 C C . THR A 1 100 ? 6.229 1.385 7.804 1.00 96.19 100 THR A C 1
ATOM 769 O O . THR A 1 100 ? 7.441 1.208 7.703 1.00 96.19 100 THR A O 1
ATOM 772 N N . LYS A 1 101 ? 5.714 2.403 8.497 1.00 96.00 101 LYS A N 1
ATOM 773 C CA . LYS A 1 101 ? 6.495 3.311 9.349 1.00 96.00 101 LYS A CA 1
ATOM 774 C C . LYS A 1 101 ? 6.423 2.952 10.824 1.00 96.00 101 LYS A C 1
ATOM 776 O O . LYS A 1 101 ? 7.220 3.447 11.606 1.00 96.00 101 LYS A O 1
ATOM 781 N N . MET A 1 102 ? 5.445 2.132 11.183 1.00 95.06 102 MET A N 1
ATOM 782 C CA . MET A 1 102 ? 5.208 1.624 12.524 1.00 95.06 102 MET A CA 1
ATOM 783 C C . MET A 1 102 ? 4.808 0.154 12.400 1.00 95.06 102 MET A C 1
ATOM 785 O O . MET A 1 102 ? 4.198 -0.230 11.396 1.00 95.06 102 MET A O 1
ATOM 789 N N . SER A 1 103 ? 5.116 -0.657 13.412 1.00 96.38 103 SER A N 1
ATOM 790 C CA . SER A 1 103 ? 4.637 -2.041 13.470 1.00 96.38 103 SER A CA 1
ATOM 791 C C . SER A 1 103 ? 3.105 -2.084 13.562 1.00 96.38 103 SER A C 1
ATOM 793 O O . SER A 1 103 ? 2.469 -1.151 14.064 1.00 96.38 103 SER A O 1
ATOM 795 N N . ALA A 1 104 ? 2.478 -3.174 13.119 1.00 95.25 104 ALA A N 1
ATOM 796 C CA . ALA A 1 104 ? 1.024 -3.335 13.214 1.00 95.25 104 ALA A CA 1
ATOM 797 C C . ALA A 1 104 ? 0.511 -3.220 14.665 1.00 95.25 104 ALA A C 1
ATOM 799 O O . ALA A 1 104 ? -0.546 -2.631 14.920 1.00 95.25 104 ALA A O 1
ATOM 800 N N . LYS A 1 105 ? 1.300 -3.710 15.629 1.00 95.44 105 LYS A N 1
ATOM 801 C CA . LYS A 1 105 ? 1.013 -3.619 17.069 1.00 95.44 105 LYS A CA 1
ATOM 802 C C . LYS A 1 105 ? 1.044 -2.173 17.563 1.00 95.44 105 LYS A C 1
ATOM 804 O O . LYS A 1 105 ? 0.149 -1.755 18.305 1.00 95.44 105 LYS A O 1
ATOM 809 N N . ASP A 1 106 ? 2.022 -1.394 17.114 1.00 95.38 106 ASP A N 1
ATOM 810 C CA . ASP A 1 106 ? 2.149 0.017 17.481 1.00 95.38 106 ASP A CA 1
ATOM 811 C C . ASP A 1 106 ? 1.063 0.870 16.831 1.00 95.38 106 ASP A C 1
ATOM 813 O O . ASP A 1 106 ? 0.498 1.746 17.485 1.00 95.38 106 ASP A O 1
ATOM 817 N N . ILE A 1 107 ? 0.697 0.578 15.578 1.00 95.38 107 ILE A N 1
ATOM 818 C CA . ILE A 1 107 ? -0.426 1.231 14.889 1.00 95.38 107 ILE A CA 1
ATOM 819 C C . ILE A 1 107 ? -1.711 1.064 15.707 1.00 95.38 107 ILE A C 1
ATOM 821 O O . ILE A 1 107 ? -2.435 2.041 15.918 1.00 95.38 107 ILE A O 1
ATOM 825 N N . ARG A 1 108 ? -1.971 -0.152 16.206 1.00 93.69 108 ARG A N 1
ATOM 826 C CA . ARG A 1 108 ? -3.147 -0.458 17.030 1.00 93.69 108 ARG A CA 1
ATOM 827 C C . ARG A 1 108 ? -3.104 0.233 18.393 1.00 93.69 108 ARG A C 1
ATOM 829 O O . ARG A 1 108 ? -4.130 0.734 18.845 1.00 93.69 108 ARG A O 1
ATOM 836 N N . THR A 1 109 ? -1.936 0.271 19.030 1.00 94.62 109 THR A N 1
ATOM 837 C CA . THR A 1 109 ? -1.775 0.791 20.398 1.00 94.62 109 THR A CA 1
ATOM 838 C C . THR A 1 109 ? -1.751 2.319 20.444 1.00 94.62 109 THR A C 1
ATOM 840 O O . THR A 1 109 ? -2.431 2.927 21.266 1.00 94.62 109 THR A O 1
ATOM 843 N N . ILE A 1 110 ? -0.982 2.956 19.558 1.00 94.25 110 ILE A N 1
ATOM 844 C CA . ILE A 1 110 ? -0.779 4.413 19.541 1.00 94.25 110 ILE A CA 1
ATOM 845 C C . ILE A 1 110 ? -1.935 5.117 18.826 1.00 94.25 110 ILE A C 1
ATOM 847 O O . ILE A 1 110 ? -2.349 6.203 19.235 1.00 94.25 110 ILE A O 1
ATOM 851 N N . ASN A 1 111 ? -2.448 4.516 17.747 1.00 92.94 111 ASN A N 1
ATOM 852 C CA . ASN A 1 111 ? -3.574 5.014 16.957 1.00 92.94 111 ASN A CA 1
ATOM 853 C C . ASN A 1 111 ? -3.466 6.496 16.523 1.00 92.94 111 ASN A C 1
ATOM 855 O O . ASN A 1 111 ? -4.458 7.216 16.396 1.00 92.94 111 ASN A O 1
ATOM 859 N N . LYS A 1 112 ? -2.245 6.987 16.299 1.00 94.44 112 LYS A N 1
ATOM 860 C CA . LYS A 1 112 ? -1.970 8.373 15.907 1.00 94.44 112 LYS A CA 1
ATOM 861 C C . LYS A 1 112 ? -0.747 8.426 15.000 1.00 94.44 112 LYS A C 1
ATOM 863 O O . LYS A 1 112 ? 0.207 7.690 15.211 1.00 94.44 112 LYS A O 1
ATOM 868 N N . GLY A 1 113 ? -0.766 9.347 14.039 1.00 94.94 113 GLY A N 1
ATOM 869 C CA . GLY A 1 113 ? 0.341 9.555 13.106 1.00 94.94 113 GLY A CA 1
ATOM 870 C C . GLY A 1 113 ? 0.218 8.737 11.822 1.00 94.94 113 GLY A C 1
ATOM 871 O O . GLY A 1 113 ? -0.854 8.219 11.494 1.00 94.94 113 GLY A O 1
ATOM 872 N N . ILE A 1 114 ? 1.318 8.704 11.073 1.00 96.81 114 ILE A N 1
ATOM 873 C CA . ILE A 1 114 ? 1.440 7.974 9.811 1.00 96.81 114 ILE A CA 1
ATOM 874 C C . ILE A 1 114 ? 1.834 6.535 10.142 1.00 96.81 114 ILE A C 1
ATOM 876 O O . ILE A 1 114 ? 2.907 6.312 10.693 1.00 96.81 114 ILE A O 1
ATOM 880 N N . GLY A 1 115 ? 0.973 5.578 9.798 1.00 95.69 115 GLY A N 1
ATOM 881 C CA . GLY A 1 115 ? 1.263 4.157 9.991 1.00 95.69 115 GLY A CA 1
ATOM 882 C C . GLY A 1 115 ? 1.987 3.554 8.791 1.00 95.69 115 GLY A C 1
ATOM 883 O O . GLY A 1 115 ? 2.910 2.759 8.952 1.00 95.69 115 GLY A O 1
ATOM 884 N N . VAL A 1 116 ? 1.592 3.954 7.577 1.00 97.12 116 VAL A N 1
ATOM 885 C CA . VAL A 1 116 ? 2.164 3.437 6.328 1.00 97.12 116 VAL A CA 1
ATOM 886 C C . VAL A 1 116 ? 2.344 4.573 5.327 1.00 97.12 116 VAL A C 1
ATOM 888 O O . VAL A 1 116 ? 1.400 5.314 5.036 1.00 97.12 116 VAL A O 1
ATOM 891 N N . ASP A 1 117 ? 3.545 4.684 4.769 1.00 95.75 117 ASP A N 1
ATOM 892 C CA . ASP A 1 117 ? 3.809 5.596 3.662 1.00 95.75 117 ASP A CA 1
ATOM 893 C C . ASP A 1 117 ? 3.300 4.999 2.350 1.00 95.75 117 ASP A C 1
ATOM 895 O O . ASP A 1 117 ? 3.520 3.822 2.060 1.00 95.75 117 ASP A O 1
ATOM 899 N N . ASN A 1 118 ? 2.639 5.816 1.534 1.00 95.25 118 ASN A N 1
ATOM 900 C CA . ASN A 1 118 ? 2.118 5.388 0.241 1.00 95.25 118 ASN A CA 1
ATOM 901 C C . ASN A 1 118 ? 3.221 5.459 -0.825 1.00 95.25 118 ASN A C 1
ATOM 903 O O . ASN A 1 118 ? 3.744 6.536 -1.107 1.00 95.25 118 ASN A O 1
ATOM 907 N N . MET A 1 119 ? 3.584 4.313 -1.406 1.00 94.19 119 MET A N 1
ATOM 908 C CA . MET A 1 119 ? 4.670 4.213 -2.390 1.00 94.19 119 MET A CA 1
ATOM 909 C C . MET A 1 119 ? 4.157 4.197 -3.829 1.00 94.19 119 MET A C 1
ATOM 911 O O . MET A 1 119 ? 4.780 4.771 -4.720 1.00 94.19 119 MET A O 1
ATOM 915 N N . HIS A 1 120 ? 3.041 3.511 -4.067 1.00 94.12 120 HIS A N 1
ATOM 916 C CA . HIS A 1 120 ? 2.449 3.341 -5.390 1.00 94.12 120 HIS A CA 1
ATOM 917 C C . HIS A 1 120 ? 0.948 3.114 -5.238 1.00 94.12 120 HIS A C 1
ATOM 919 O O . HIS A 1 120 ? 0.540 2.252 -4.465 1.00 94.12 120 HIS A O 1
ATOM 925 N N . TYR A 1 121 ? 0.117 3.840 -5.982 1.00 94.94 121 TYR A N 1
ATOM 926 C CA . TYR A 1 121 ? -1.340 3.736 -5.876 1.00 94.94 121 TYR A CA 1
ATOM 927 C C . TYR A 1 121 ? -2.023 3.664 -7.241 1.00 94.94 121 TYR A C 1
ATOM 929 O O . TYR A 1 121 ? -1.460 3.983 -8.290 1.00 94.94 121 TYR A O 1
ATOM 937 N N . LEU A 1 122 ? -3.269 3.202 -7.238 1.00 92.50 122 LEU A N 1
ATOM 938 C CA . LEU A 1 122 ? -4.063 3.049 -8.446 1.00 92.50 122 LEU A CA 1
ATOM 939 C C . LEU A 1 122 ? -4.262 4.410 -9.134 1.00 92.50 122 LEU A C 1
ATOM 941 O O . LEU A 1 122 ? -4.675 5.374 -8.499 1.00 92.50 122 LEU A O 1
ATOM 945 N N . ASN A 1 123 ? -4.052 4.460 -10.452 1.00 88.25 123 ASN A N 1
ATOM 946 C CA . ASN A 1 123 ? -4.120 5.670 -11.288 1.00 88.25 123 ASN A CA 1
ATOM 947 C C . ASN A 1 123 ? -2.980 6.686 -11.117 1.00 88.25 123 ASN A C 1
ATOM 949 O O . ASN A 1 123 ? -3.049 7.771 -11.710 1.00 88.25 123 ASN A O 1
ATOM 953 N N . ASP A 1 124 ? -1.911 6.332 -10.405 1.00 88.81 124 ASP A N 1
ATOM 954 C CA . ASP A 1 124 ? -0.687 7.128 -10.407 1.00 88.81 124 ASP A CA 1
ATOM 955 C C . ASP A 1 124 ? 0.085 7.032 -11.743 1.00 88.81 124 ASP A C 1
ATOM 957 O O . ASP A 1 124 ? -0.355 6.410 -12.720 1.00 88.81 124 ASP A O 1
ATOM 961 N N . GLY A 1 125 ? 1.245 7.691 -11.811 1.00 86.12 125 GLY A N 1
ATOM 962 C CA . GLY A 1 125 ? 2.091 7.680 -13.005 1.00 86.12 125 GLY A CA 1
ATOM 963 C C . GLY A 1 125 ? 2.539 6.271 -13.407 1.00 86.12 125 GLY A C 1
ATOM 964 O O . GLY A 1 125 ? 2.417 5.902 -14.575 1.00 86.12 125 GLY A O 1
ATOM 965 N N . LEU A 1 126 ? 2.991 5.454 -12.451 1.00 86.69 126 LEU A N 1
ATOM 966 C CA . LEU A 1 126 ? 3.482 4.098 -12.715 1.00 86.69 126 LEU A CA 1
ATOM 967 C C . LEU A 1 126 ? 2.356 3.176 -13.212 1.00 86.69 126 LEU A C 1
ATOM 969 O O . LEU A 1 126 ? 2.556 2.389 -14.142 1.00 86.69 126 LEU A O 1
ATOM 973 N N . TRP A 1 127 ? 1.146 3.328 -12.670 1.00 86.75 127 TRP A N 1
ATOM 974 C CA . TRP A 1 127 ? -0.045 2.612 -13.125 1.00 86.75 127 TRP A CA 1
ATOM 975 C C . TRP A 1 127 ? -0.422 2.965 -14.570 1.00 86.75 127 TRP A C 1
ATOM 977 O O . TRP A 1 127 ? -0.807 2.089 -15.351 1.00 86.75 127 TRP A O 1
ATOM 987 N N . LYS A 1 128 ? -0.307 4.247 -14.940 1.00 84.75 128 LYS A N 1
ATOM 988 C CA . LYS A 1 128 ? -0.644 4.752 -16.282 1.00 84.75 128 LYS A CA 1
ATOM 989 C C . LYS A 1 128 ? 0.388 4.385 -17.343 1.00 84.75 128 LYS A C 1
ATOM 991 O O . LYS A 1 128 ? -0.003 4.112 -18.479 1.00 84.75 128 LYS A O 1
ATOM 996 N N . VAL A 1 129 ? 1.674 4.335 -16.992 1.00 74.62 129 VAL A N 1
ATOM 997 C CA . VAL A 1 129 ? 2.751 3.889 -17.901 1.00 74.62 129 VAL A CA 1
ATOM 998 C C . VAL A 1 129 ? 2.498 2.453 -18.373 1.00 74.62 129 VAL A C 1
ATOM 1000 O O . VAL A 1 129 ? 2.706 2.117 -19.535 1.00 74.62 129 VAL A O 1
ATOM 1003 N N . LEU A 1 130 ? 1.946 1.620 -17.493 1.00 64.62 130 LEU A N 1
ATOM 1004 C CA . LEU A 1 130 ? 1.551 0.248 -17.795 1.00 64.62 130 LEU A CA 1
ATOM 1005 C C . LEU A 1 130 ? 0.341 0.115 -18.741 1.00 64.62 130 LEU A C 1
ATOM 1007 O O . LEU A 1 130 ? 0.138 -0.960 -19.301 1.00 64.62 130 LEU A O 1
ATOM 1011 N N . LEU A 1 131 ? -0.469 1.166 -18.915 1.00 58.28 131 LEU A N 1
ATOM 1012 C CA . LEU A 1 131 ? -1.627 1.164 -19.823 1.00 58.28 131 LEU A CA 1
ATOM 1013 C C . LEU A 1 131 ? -1.257 1.529 -21.264 1.00 58.28 131 LEU A C 1
ATOM 1015 O O . LEU A 1 131 ? -1.900 1.044 -22.189 1.00 58.28 131 LEU A O 1
ATOM 1019 N N . HIS A 1 132 ? -0.240 2.370 -21.456 1.00 55.59 132 HIS A N 1
ATOM 1020 C CA . HIS A 1 132 ? 0.083 2.956 -22.764 1.00 55.59 132 HIS A CA 1
ATOM 1021 C C . HIS A 1 132 ? 1.285 2.299 -23.463 1.00 55.59 132 HIS A C 1
ATOM 1023 O O . HIS A 1 132 ? 1.686 2.737 -24.538 1.00 55.59 132 HIS A O 1
ATOM 1029 N N . GLY A 1 133 ? 1.827 1.224 -22.878 1.00 50.25 133 GLY A N 1
ATOM 1030 C CA . GLY A 1 133 ? 3.057 0.578 -23.332 1.00 50.25 133 GLY A CA 1
ATOM 1031 C C . GLY A 1 133 ? 4.288 1.392 -22.933 1.00 50.25 133 GLY A C 1
ATOM 1032 O O . GLY A 1 133 ? 4.286 2.617 -22.993 1.00 50.25 133 GLY A O 1
ATOM 1033 N N . PHE A 1 134 ? 5.357 0.716 -22.509 1.00 50.47 134 PHE A N 1
ATOM 1034 C CA . PHE A 1 134 ? 6.637 1.379 -22.264 1.00 50.47 134 PHE A CA 1
ATOM 1035 C C . PHE A 1 134 ? 7.144 1.974 -23.587 1.00 50.47 134 PHE A C 1
ATOM 1037 O O . PHE A 1 134 ? 7.430 1.201 -24.506 1.00 50.47 134 PHE A O 1
ATOM 1044 N N . PRO A 1 135 ? 7.291 3.304 -23.735 1.00 47.56 135 PRO A N 1
ATOM 1045 C CA . PRO A 1 135 ? 8.005 3.828 -24.882 1.00 47.56 135 PRO A CA 1
ATOM 1046 C C . PRO A 1 135 ? 9.460 3.362 -24.757 1.00 47.56 135 PRO A C 1
ATOM 1048 O O . PRO A 1 135 ? 10.165 3.723 -23.817 1.00 47.56 135 PRO A O 1
ATOM 1051 N N . CYS A 1 136 ? 9.909 2.524 -25.692 1.00 37.81 136 CYS A N 1
ATOM 1052 C CA . CYS A 1 136 ? 11.268 1.981 -25.771 1.00 37.81 136 CYS A CA 1
ATOM 1053 C C . CYS A 1 136 ? 12.327 3.061 -26.092 1.00 37.81 136 CYS A C 1
ATOM 1055 O O . CYS A 1 136 ? 13.087 2.917 -27.048 1.00 37.81 136 CYS A O 1
ATOM 1057 N N . ARG A 1 137 ? 12.393 4.168 -25.339 1.00 39.47 137 ARG A N 1
ATOM 1058 C CA . ARG A 1 137 ? 13.504 5.130 -25.398 1.00 39.47 137 ARG A CA 1
ATOM 1059 C C . ARG A 1 137 ? 13.953 5.518 -23.983 1.00 39.47 137 ARG A C 1
ATOM 1061 O O . ARG A 1 137 ? 13.149 6.077 -23.241 1.00 39.47 137 ARG A O 1
ATOM 1068 N N . PRO A 1 138 ? 15.239 5.322 -23.625 1.00 39.09 138 PRO A N 1
ATOM 1069 C CA . PRO A 1 138 ? 15.773 5.598 -22.282 1.00 39.09 138 PRO A CA 1
ATOM 1070 C C . PRO A 1 138 ? 15.727 7.069 -21.834 1.00 39.09 138 PRO A C 1
ATOM 1072 O O . PRO A 1 138 ? 16.132 7.373 -20.719 1.00 39.09 138 PRO A O 1
ATOM 1075 N N . HIS A 1 139 ? 15.290 7.992 -22.695 1.00 37.78 139 HIS A N 1
ATOM 1076 C CA . HIS A 1 139 ? 15.417 9.436 -22.481 1.00 37.78 139 HIS A CA 1
ATOM 1077 C C . HIS A 1 139 ? 14.076 10.181 -22.350 1.00 37.78 139 HIS A C 1
ATOM 1079 O O . HIS A 1 139 ? 14.060 11.406 -22.320 1.00 37.78 139 HIS A O 1
ATOM 1085 N N . CYS A 1 140 ? 12.938 9.480 -22.296 1.00 36.41 140 CYS A N 1
ATOM 1086 C CA . CYS A 1 140 ? 11.607 10.107 -22.340 1.00 36.41 140 CYS A CA 1
ATOM 1087 C C . CYS A 1 140 ? 10.621 9.521 -21.319 1.00 36.41 140 CYS A C 1
ATOM 1089 O O . CYS A 1 140 ? 9.513 9.136 -21.672 1.00 36.41 140 CYS A O 1
ATOM 1091 N N . LEU A 1 141 ? 10.995 9.478 -20.039 1.00 43.56 141 LEU A N 1
ATOM 1092 C CA . LEU A 1 141 ? 10.003 9.396 -18.950 1.00 43.56 141 LEU A CA 1
ATOM 1093 C C . LEU A 1 141 ? 9.714 10.769 -18.321 1.00 43.56 141 LEU A C 1
ATOM 1095 O O . LEU A 1 141 ? 8.882 10.879 -17.430 1.00 43.56 141 LEU A O 1
ATOM 1099 N N . THR A 1 142 ? 10.372 11.825 -18.801 1.00 39.97 142 THR A N 1
ATOM 1100 C CA . THR A 1 142 ? 10.306 13.179 -18.231 1.00 39.97 142 THR A CA 1
ATOM 1101 C C . THR A 1 142 ? 9.196 14.046 -18.827 1.00 39.97 142 THR A C 1
ATOM 1103 O O . THR A 1 142 ? 8.919 15.117 -18.303 1.00 39.97 142 THR A O 1
ATOM 1106 N N . SER A 1 143 ? 8.539 13.602 -19.902 1.00 36.78 143 SER A N 1
ATOM 1107 C CA . SER A 1 143 ? 7.566 14.414 -20.648 1.00 36.78 143 SER A CA 1
ATOM 1108 C C . SER A 1 143 ? 6.146 13.840 -20.697 1.00 36.78 143 SER A C 1
ATOM 1110 O O . SER A 1 143 ? 5.309 14.377 -21.417 1.00 36.78 143 SER A O 1
ATOM 1112 N N . GLN A 1 144 ? 5.834 12.779 -19.940 1.00 39.06 144 GLN A N 1
ATOM 1113 C CA . GLN A 1 144 ? 4.508 12.131 -19.979 1.00 39.06 144 GLN A CA 1
ATOM 1114 C C . GLN A 1 144 ? 3.786 12.014 -18.629 1.00 39.06 144 GLN A C 1
ATOM 1116 O O . GLN A 1 144 ? 2.868 11.208 -18.485 1.00 39.06 144 GLN A O 1
ATOM 1121 N N . ILE A 1 145 ? 4.108 12.872 -17.661 1.00 42.19 145 ILE A N 1
ATOM 1122 C CA . ILE A 1 145 ? 3.153 13.193 -16.591 1.00 42.19 145 ILE A CA 1
ATOM 1123 C C . ILE A 1 145 ? 2.683 14.627 -16.844 1.00 42.19 145 ILE A C 1
ATOM 1125 O O . ILE A 1 145 ? 3.333 15.563 -16.381 1.00 42.19 145 ILE A O 1
ATOM 1129 N N 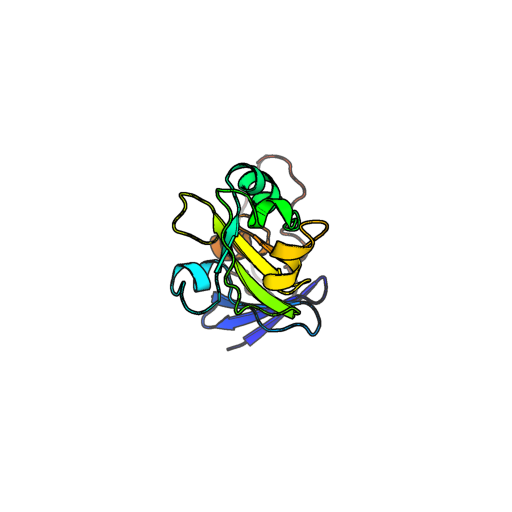. PRO A 1 146 ? 1.611 14.840 -17.628 1.00 31.98 146 PRO A N 1
ATOM 1130 C CA . PRO A 1 146 ? 1.061 16.171 -17.757 1.00 31.98 146 PRO A CA 1
ATOM 1131 C C . PRO A 1 146 ? 0.380 16.520 -16.435 1.00 31.98 146 PRO A C 1
ATOM 1133 O O . PRO A 1 146 ? -0.506 15.802 -15.959 1.00 31.98 146 PRO A O 1
ATOM 1136 N N . ASN A 1 147 ? 0.807 17.642 -15.853 1.00 32.03 147 ASN A N 1
ATOM 1137 C CA . ASN A 1 147 ? -0.066 18.428 -14.999 1.00 32.03 147 ASN A CA 1
ATOM 1138 C C . ASN A 1 147 ? -1.378 18.620 -15.762 1.00 32.03 147 ASN A C 1
ATOM 1140 O O . ASN A 1 147 ? -1.386 18.990 -16.933 1.00 32.03 147 ASN A O 1
ATOM 1144 N N . ASN A 1 148 ? -2.452 18.238 -15.092 1.00 33.16 148 ASN A N 1
ATOM 1145 C CA . ASN A 1 148 ? -3.821 18.244 -15.564 1.00 33.16 148 ASN A CA 1
ATOM 1146 C C . ASN A 1 148 ? -4.166 19.474 -16.424 1.00 33.16 148 ASN A C 1
ATOM 1148 O O . ASN A 1 148 ? -4.176 20.577 -15.897 1.00 33.16 148 ASN A O 1
ATOM 1152 N N . GLU A 1 149 ? -4.520 19.253 -17.690 1.00 27.08 149 GLU A N 1
ATOM 1153 C CA . GLU A 1 149 ? -5.652 19.907 -18.353 1.00 27.08 149 GLU A CA 1
ATOM 1154 C C . GLU A 1 149 ? -5.941 19.188 -19.680 1.00 27.08 149 GLU A C 1
ATOM 1156 O O . GLU A 1 149 ? -5.101 19.100 -20.567 1.00 27.08 149 GLU A O 1
ATOM 1161 N N . TYR A 1 150 ? -7.119 18.569 -19.743 1.00 25.20 150 TYR A N 1
ATOM 1162 C CA . TYR A 1 150 ? -7.929 18.311 -20.933 1.00 25.20 150 TYR A CA 1
ATOM 1163 C C . TYR A 1 150 ? -7.233 18.247 -22.307 1.00 25.20 150 TYR A C 1
ATOM 1165 O O . TYR A 1 150 ? -6.829 19.253 -22.880 1.00 25.20 150 TYR A O 1
ATOM 1173 N N . LEU A 1 151 ? -7.252 17.040 -22.889 1.00 35.97 151 LEU A N 1
ATOM 1174 C CA . LEU A 1 151 ? -7.601 16.769 -24.295 1.00 35.97 151 LEU A CA 1
ATOM 1175 C C . LEU A 1 151 ? -7.902 18.022 -25.146 1.00 35.97 151 LEU A C 1
ATOM 1177 O O . LEU A 1 151 ? -9.064 18.355 -25.339 1.00 35.97 151 LEU A O 1
ATOM 1181 N N . HIS A 1 152 ? -6.893 18.668 -25.730 1.00 24.02 152 HIS A N 1
ATOM 1182 C CA . HIS A 1 152 ? -7.123 19.654 -26.784 1.00 24.02 152 HIS A CA 1
ATOM 1183 C C . HIS A 1 152 ? -6.077 19.526 -27.898 1.00 24.02 152 HIS A C 1
ATOM 1185 O O . HIS A 1 152 ? -5.036 20.167 -27.915 1.00 24.02 152 HIS A O 1
ATOM 1191 N N . HIS A 1 153 ? -6.476 18.704 -28.869 1.00 24.75 153 HIS A N 1
ATOM 1192 C CA . HIS A 1 153 ? -6.234 18.849 -30.302 1.00 24.75 153 HIS A CA 1
ATOM 1193 C C . HIS A 1 153 ? -4.866 18.472 -30.909 1.00 24.75 153 HIS A C 1
ATOM 1195 O O . HIS A 1 153 ? -3.794 18.919 -30.530 1.00 24.75 153 HIS A O 1
ATOM 1201 N N . VAL A 1 154 ? -5.011 17.746 -32.026 1.00 31.44 154 VAL A N 1
ATOM 1202 C CA . VAL A 1 154 ? -4.082 17.593 -33.158 1.00 31.44 154 VAL A CA 1
ATOM 1203 C C . VAL A 1 154 ? -3.045 16.465 -33.060 1.00 31.44 154 VAL A C 1
ATOM 1205 O O . VAL A 1 154 ? -1.855 16.641 -33.297 1.00 31.44 154 VAL A O 1
ATOM 1208 N N . VAL A 1 155 ? -3.540 15.231 -32.914 1.00 33.62 155 VAL A N 1
ATOM 1209 C CA . VAL A 1 155 ? -2.952 14.072 -33.615 1.00 33.62 155 VAL A CA 1
ATOM 1210 C C . VAL A 1 155 ? -3.330 14.178 -35.096 1.00 33.62 155 VAL A C 1
ATOM 1212 O O . VAL A 1 155 ? -4.180 13.445 -35.577 1.00 33.62 155 VAL A O 1
ATOM 1215 N N . LEU A 1 156 ? -2.765 15.142 -35.822 1.00 35.38 156 LEU A N 1
ATOM 1216 C CA . LEU A 1 156 ? -2.849 15.213 -37.284 1.00 35.38 156 LEU A CA 1
ATOM 1217 C C . LEU A 1 156 ? -1.650 16.001 -37.822 1.00 35.38 156 LEU A C 1
ATOM 1219 O O . LEU A 1 156 ? -1.731 17.209 -38.008 1.00 35.38 156 LEU A O 1
ATOM 1223 N N . ASN A 1 157 ? -0.542 15.313 -38.104 1.00 23.83 157 ASN A N 1
ATOM 1224 C CA . ASN A 1 157 ? -0.002 15.263 -39.465 1.00 23.83 157 ASN A CA 1
ATOM 1225 C C . ASN A 1 157 ? 1.305 14.457 -39.555 1.00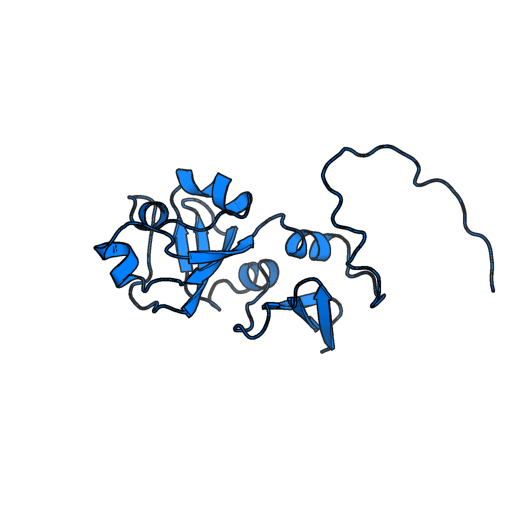 23.83 157 ASN A C 1
ATOM 1227 O O . ASN A 1 157 ? 2.347 14.858 -39.057 1.00 23.83 157 ASN A O 1
ATOM 1231 N N . ARG A 1 158 ? 1.201 13.373 -40.331 1.00 31.42 158 ARG A N 1
ATOM 1232 C CA . ARG A 1 158 ? 2.099 13.005 -41.437 1.00 31.42 158 ARG A CA 1
ATOM 1233 C C . ARG A 1 158 ? 3.560 12.683 -41.101 1.00 31.42 158 ARG A C 1
ATOM 1235 O O . ARG A 1 158 ? 4.423 13.545 -41.010 1.00 31.42 158 ARG A O 1
ATOM 1242 N N . THR A 1 159 ? 3.828 11.378 -41.137 1.00 41.25 159 THR A N 1
ATOM 1243 C CA . THR A 1 159 ? 4.835 10.763 -42.023 1.00 41.25 159 THR A CA 1
ATOM 1244 C C . THR A 1 159 ? 5.578 11.735 -42.947 1.00 41.25 159 THR A C 1
ATOM 1246 O O . THR A 1 159 ? 4.978 12.230 -43.903 1.00 41.25 159 THR A O 1
ATOM 1249 N N . SER A 1 160 ? 6.892 11.884 -42.762 1.00 28.03 160 SER A N 1
ATOM 1250 C CA . SER A 1 160 ? 7.836 12.007 -43.879 1.00 28.03 160 SER A CA 1
ATOM 1251 C C . SER A 1 160 ? 9.288 11.825 -43.421 1.00 28.03 160 SER A C 1
ATOM 1253 O O . SER A 1 160 ? 9.812 12.644 -42.680 1.00 28.03 160 SER A O 1
ATOM 1255 N N . LYS A 1 161 ? 9.902 10.774 -43.978 1.00 29.20 161 LYS A N 1
ATOM 1256 C CA . LYS A 1 161 ? 11.293 10.681 -44.456 1.00 29.20 161 LYS A CA 1
ATOM 1257 C C . LYS A 1 161 ? 12.455 10.627 -43.451 1.00 29.20 161 LYS A C 1
ATOM 1259 O O . LYS A 1 161 ? 12.767 11.589 -42.770 1.00 29.20 161 LYS A O 1
ATOM 1264 N N . TYR A 1 162 ? 13.142 9.478 -43.502 1.00 32.81 162 TYR A N 1
ATOM 1265 C CA . TYR A 1 162 ? 14.583 9.353 -43.773 1.00 32.81 162 TYR A CA 1
ATOM 1266 C C . TYR A 1 162 ? 15.410 10.640 -43.596 1.00 32.81 162 TYR A C 1
ATOM 1268 O O . TYR A 1 162 ? 15.357 11.510 -44.466 1.00 32.81 162 TYR A O 1
ATOM 1276 N N . ILE A 1 163 ? 16.201 10.711 -42.524 1.00 37.62 163 ILE A N 1
ATOM 1277 C CA . ILE A 1 163 ? 17.681 10.666 -42.447 1.00 37.62 163 ILE A CA 1
ATOM 1278 C C . ILE A 1 163 ? 18.048 10.744 -40.959 1.00 37.62 163 ILE A C 1
ATOM 1280 O O . ILE A 1 163 ? 17.382 11.513 -40.231 1.00 37.62 163 ILE A O 1
#

InterPro domains:
  IPR002478 PUA domain [PF01472] (45-122)
  IPR002478 PUA domain [SM00359] (44-123)
  IPR004521 Uncharacterised domain CHP00451 [TIGR00451] (14-124)
  IPR015947 PUA-like superfamily [SSF88697] (43-129)
  IPR016437 MCT-1/Tma20 [PTHR22798] (1-129)
  IPR041366 Pre-PUA domain [PF17832] (1-40)

Mean predicted aligned error: 9.99 Å

Solvent-accessible surface area (backbone atoms only — not comparable to full-atom values): 9614 Å² total; per-residue (Å²): 122,49,77,49,76,49,78,92,48,30,36,32,40,29,48,96,81,40,70,44,32,35,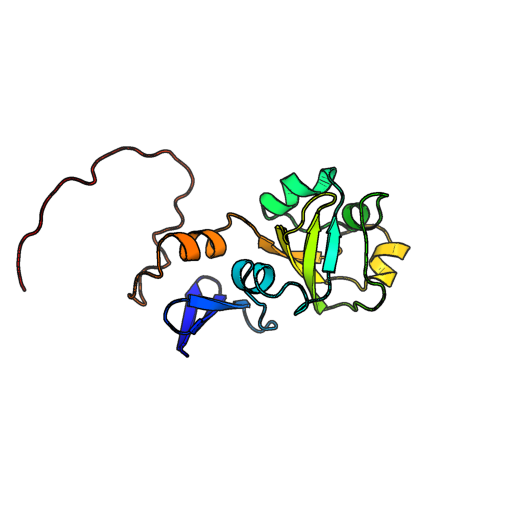28,52,71,88,57,69,80,38,68,30,72,71,49,36,66,76,44,65,81,81,48,56,60,34,23,27,20,70,87,44,51,68,45,40,55,69,62,40,61,42,40,14,56,38,36,66,36,97,51,21,39,69,49,73,86,43,51,50,80,34,71,30,34,32,30,39,56,98,48,95,54,66,46,31,35,28,36,24,68,36,25,38,59,50,30,63,71,66,46,64,59,70,25,26,44,57,74,46,34,55,81,37,72,73,53,47,46,71,72,74,55,68,76,96,52,99,84,66,81,85,81,76,76,75,79,89,74,76,98,76,87,76,99,73,81,76,92,78,79,93,131

Sequence (163 aa):
MIVVKCQNHLNLVVVNNVPLFFNIRDGPYMPTLRLLHQYPDIMKKFQVDRGAIKFVLSGANIMCPGLTSPGGALDDEVEEETPVAIMAEGKQHALAIGYTKMSAKDIRTINKGIGVDNMHYLNDGLWKVLLHGFPCRPHCLTSQIPNNEYLHHVVLNRTSKYI